Protein AF-A0A7V6WZQ3-F1 (afdb_monomer)

Foldseek 3Di:
DVVLLVVLVLLCVVCVVVDDPQLSVLCCCVNPVVDDLVRVCVVVVHDSVVSVVSPVVSSVVSVVCCVVPVVSVLVVVLVVLVVLLVVLVVVCVVPVPCVSVVVSVVSVVVNVD

Solvent-accessible surface area (backbone atoms only — not comparable to full-atom values): 6224 Å² total; per-residue (Å²): 110,68,70,55,53,57,48,51,50,57,40,38,78,75,43,41,87,77,43,54,72,68,33,36,52,49,44,42,40,44,77,73,68,70,41,49,57,62,56,52,12,62,78,67,76,48,52,49,65,57,45,51,56,40,42,53,51,37,51,54,50,43,51,52,47,39,76,74,65,38,57,65,60,52,51,52,51,52,52,49,51,54,52,49,35,58,48,29,55,50,49,24,75,73,69,68,45,63,68,32,52,57,52,28,49,53,54,52,53,68,70,76,112

Structure (mmCIF, N/CA/C/O backbone):
data_AF-A0A7V6WZQ3-F1
#
_entry.id   AF-A0A7V6WZQ3-F1
#
loop_
_atom_site.group_PDB
_atom_site.id
_atom_site.type_symbol
_atom_site.label_atom_id
_atom_site.label_alt_id
_atom_site.label_comp_id
_atom_site.label_asym_id
_atom_site.label_entity_id
_atom_site.label_seq_id
_atom_site.pdbx_PDB_ins_code
_atom_site.Cartn_x
_atom_site.Cartn_y
_atom_site.Cartn_z
_atom_site.occupancy
_atom_site.B_iso_or_equiv
_atom_site.auth_seq_id
_atom_site.auth_comp_id
_atom_site.auth_asym_id
_atom_site.auth_atom_id
_atom_site.pdbx_PDB_model_num
ATOM 1 N N . MET A 1 1 ? 7.063 10.374 6.686 1.00 55.00 1 MET A N 1
ATOM 2 C CA . MET A 1 1 ? 5.602 10.629 6.655 1.00 55.00 1 MET A CA 1
ATOM 3 C C . MET A 1 1 ? 5.015 10.180 5.327 1.00 55.00 1 MET A C 1
ATOM 5 O O . MET A 1 1 ? 4.225 9.252 5.367 1.00 55.00 1 MET A O 1
ATOM 9 N N . LEU A 1 2 ? 5.473 10.725 4.190 1.00 62.34 2 LEU A N 1
ATOM 10 C CA . LEU A 1 2 ? 5.044 10.297 2.845 1.00 62.34 2 LEU A CA 1
ATOM 11 C C . LEU A 1 2 ? 5.230 8.788 2.609 1.00 62.34 2 LEU A C 1
ATOM 13 O O . LEU A 1 2 ? 4.273 8.108 2.283 1.00 62.34 2 LEU A O 1
ATOM 17 N N . GLU A 1 3 ? 6.398 8.233 2.950 1.00 73.12 3 GLU A N 1
ATOM 18 C CA . GLU A 1 3 ? 6.661 6.791 2.774 1.00 73.12 3 GLU A CA 1
ATOM 19 C C . GLU A 1 3 ? 5.703 5.872 3.550 1.00 73.12 3 GLU A C 1
ATOM 21 O O . GLU A 1 3 ? 5.412 4.765 3.107 1.00 73.12 3 GLU A O 1
ATOM 26 N N . LYS A 1 4 ? 5.198 6.320 4.710 1.00 79.94 4 LYS A N 1
ATOM 27 C CA . LYS A 1 4 ? 4.241 5.538 5.504 1.00 79.94 4 LYS A CA 1
ATOM 28 C C . LYS A 1 4 ? 2.843 5.614 4.895 1.00 79.94 4 LYS A C 1
ATOM 30 O O . LYS A 1 4 ? 2.179 4.590 4.807 1.00 79.94 4 LYS A O 1
ATOM 35 N N . VAL A 1 5 ? 2.420 6.808 4.474 1.00 84.12 5 VAL A N 1
ATOM 36 C CA . VAL A 1 5 ? 1.135 7.021 3.790 1.00 84.12 5 VAL A CA 1
ATOM 37 C C . VAL A 1 5 ? 1.086 6.196 2.505 1.00 84.12 5 VAL A C 1
ATOM 39 O O . VAL A 1 5 ? 0.158 5.414 2.330 1.00 84.12 5 VAL A O 1
ATOM 42 N N . ASP A 1 6 ? 2.135 6.266 1.684 1.00 87.81 6 ASP A N 1
ATOM 43 C CA . ASP A 1 6 ? 2.231 5.515 0.429 1.00 87.81 6 ASP A CA 1
ATOM 44 C C . ASP A 1 6 ? 2.217 3.997 0.659 1.00 87.81 6 ASP A C 1
ATOM 46 O O . ASP A 1 6 ? 1.540 3.254 -0.060 1.00 87.81 6 ASP A O 1
ATOM 50 N N . ARG A 1 7 ? 2.938 3.518 1.685 1.00 92.31 7 ARG A N 1
ATOM 51 C CA . ARG A 1 7 ? 2.953 2.097 2.052 1.00 92.31 7 ARG A CA 1
ATOM 52 C C . ARG A 1 7 ? 1.574 1.629 2.501 1.00 92.31 7 ARG A C 1
ATOM 54 O O . ARG A 1 7 ? 1.069 0.660 1.947 1.00 92.31 7 ARG A O 1
ATOM 61 N N . ILE A 1 8 ? 0.954 2.310 3.464 1.00 94.19 8 ILE A N 1
ATOM 62 C CA . ILE A 1 8 ? -0.360 1.911 3.981 1.00 94.19 8 ILE A CA 1
ATOM 63 C C . ILE A 1 8 ? -1.433 2.004 2.896 1.00 94.19 8 ILE A C 1
ATOM 65 O O . ILE A 1 8 ? -2.243 1.089 2.799 1.00 94.19 8 ILE A O 1
ATOM 69 N N . GLY A 1 9 ? -1.399 3.028 2.039 1.00 94.00 9 GLY A N 1
ATOM 70 C CA . GLY A 1 9 ? -2.293 3.127 0.885 1.00 94.00 9 GLY A CA 1
ATOM 71 C C . GLY A 1 9 ? -2.160 1.922 -0.048 1.00 94.00 9 GLY A C 1
ATOM 72 O O . GLY A 1 9 ? -3.153 1.270 -0.358 1.00 94.00 9 GLY A O 1
ATOM 73 N N . SER A 1 10 ? -0.927 1.548 -0.400 1.00 93.75 10 SER A N 1
ATOM 74 C CA . SER A 1 10 ? -0.672 0.383 -1.260 1.00 93.75 10 SER A CA 1
ATOM 75 C C . SER A 1 10 ? -1.109 -0.939 -0.617 1.00 93.75 10 SER A C 1
ATOM 77 O O . SER A 1 10 ? -1.680 -1.801 -1.280 1.00 93.75 10 SER A O 1
ATOM 79 N N . LEU A 1 11 ? -0.858 -1.116 0.685 1.00 96.50 11 LEU A N 1
ATOM 80 C CA . LEU A 1 11 ? -1.309 -2.303 1.413 1.00 96.50 11 LEU A CA 1
ATOM 81 C C . LEU A 1 11 ? -2.835 -2.341 1.538 1.00 96.50 11 LEU A C 1
ATOM 83 O O . LEU A 1 11 ? -3.431 -3.413 1.474 1.00 96.50 11 LEU A O 1
ATOM 87 N N . PHE A 1 12 ? -3.481 -1.187 1.692 1.00 97.12 12 PHE A N 1
ATOM 88 C CA . PHE A 1 12 ? -4.933 -1.085 1.753 1.00 97.12 12 PHE A CA 1
ATOM 89 C C . PHE A 1 12 ? -5.593 -1.443 0.416 1.00 97.12 12 PHE A C 1
ATOM 91 O O . PHE A 1 12 ? -6.610 -2.130 0.423 1.00 97.12 12 PHE A O 1
ATOM 98 N N . GLU A 1 13 ? -5.008 -1.070 -0.725 1.00 94.81 13 GLU A N 1
ATOM 99 C CA . GLU A 1 13 ? -5.501 -1.505 -2.043 1.00 94.81 13 GLU A CA 1
ATOM 100 C C . GLU A 1 13 ? -5.512 -3.037 -2.191 1.00 94.81 13 GLU A C 1
ATOM 102 O O . GLU A 1 13 ? -6.393 -3.591 -2.846 1.00 94.81 13 GLU A O 1
ATOM 107 N N . LEU A 1 14 ? -4.557 -3.730 -1.562 1.00 95.00 14 LEU A N 1
ATOM 108 C CA . LEU A 1 14 ? -4.416 -5.188 -1.644 1.00 95.00 14 LEU A CA 1
ATOM 109 C C . LEU A 1 14 ? -5.223 -5.935 -0.575 1.00 95.00 14 LEU A C 1
ATOM 111 O O . LEU A 1 14 ? -5.770 -7.004 -0.844 1.00 95.00 14 LEU A O 1
ATOM 115 N N . TYR A 1 15 ? -5.290 -5.391 0.640 1.00 97.25 15 TYR A N 1
ATOM 116 C CA . TYR A 1 15 ? -5.783 -6.101 1.824 1.00 97.25 15 TYR A CA 1
ATOM 117 C C . TYR A 1 15 ? -6.933 -5.387 2.548 1.00 97.25 15 TYR A C 1
ATOM 119 O O . TYR A 1 15 ? -7.436 -5.901 3.546 1.00 97.25 15 TYR A O 1
ATOM 127 N N . GLY A 1 16 ? -7.383 -4.222 2.077 1.00 96.38 16 GLY A N 1
ATOM 128 C CA . GLY A 1 16 ? -8.381 -3.388 2.759 1.00 96.38 16 GLY A CA 1
ATOM 129 C C . GLY A 1 16 ? -9.736 -4.069 2.969 1.00 96.38 16 GLY A C 1
ATOM 130 O O . GLY A 1 16 ? -10.416 -3.788 3.954 1.00 96.38 16 GLY A O 1
ATOM 131 N N . GLU A 1 17 ? -10.109 -5.018 2.106 1.00 96.19 17 GLU A N 1
ATOM 132 C CA . GLU A 1 17 ? -11.327 -5.832 2.268 1.00 96.19 17 GLU A CA 1
ATOM 133 C C . GLU A 1 17 ? -11.225 -6.886 3.384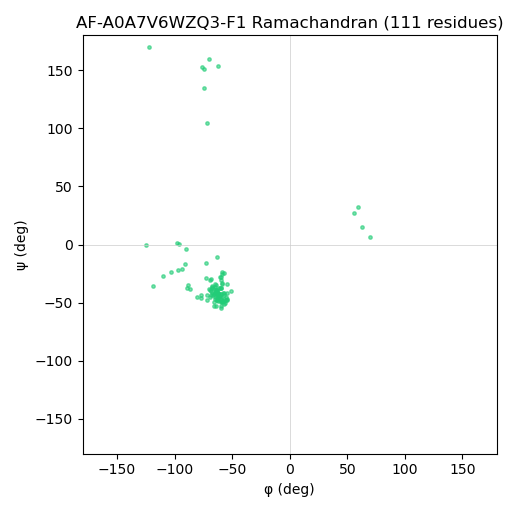 1.00 96.19 17 GLU A C 1
ATOM 135 O O . GLU A 1 17 ? -12.240 -7.412 3.833 1.00 96.19 17 GLU A O 1
ATOM 140 N N . LEU A 1 18 ? -10.014 -7.192 3.858 1.00 96.38 18 LEU A N 1
ATOM 141 C CA . LEU A 1 18 ? -9.773 -8.136 4.956 1.00 96.38 18 LEU A CA 1
ATOM 142 C C . LEU A 1 18 ? -9.780 -7.458 6.333 1.00 96.38 18 LEU A C 1
ATOM 144 O O . LEU A 1 18 ? -9.635 -8.127 7.361 1.00 96.38 18 LEU A O 1
ATOM 148 N N . LEU A 1 19 ? -9.910 -6.132 6.362 1.00 97.19 19 LEU A N 1
ATOM 149 C CA . LEU A 1 19 ? -10.078 -5.368 7.588 1.00 97.19 19 LEU A CA 1
ATOM 150 C C . LEU A 1 19 ? -11.505 -5.507 8.116 1.00 97.19 19 LEU A C 1
ATOM 152 O O . LEU A 1 19 ? -12.469 -5.670 7.370 1.00 97.19 19 LEU A O 1
ATOM 156 N N . THR A 1 20 ? -11.664 -5.370 9.432 1.00 97.31 20 THR A N 1
ATOM 157 C CA . THR A 1 20 ? -13.007 -5.189 9.997 1.00 97.31 20 THR A CA 1
ATOM 158 C C . THR A 1 20 ? -13.62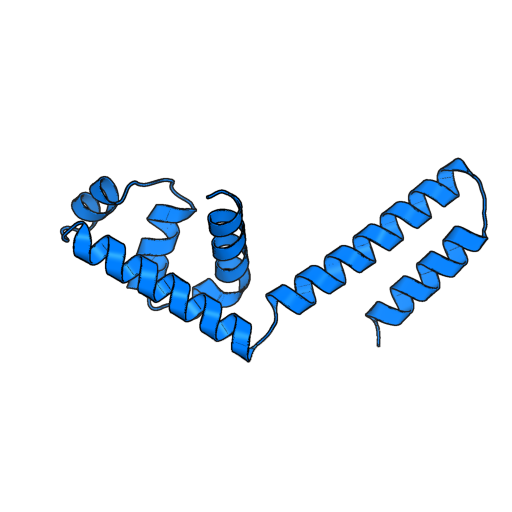7 -3.888 9.471 1.00 97.31 20 THR A C 1
ATOM 160 O O . THR A 1 20 ? -12.886 -2.936 9.203 1.00 97.31 20 THR A O 1
ATOM 163 N N . PRO A 1 21 ? -14.969 -3.774 9.403 1.00 97.12 21 PRO A N 1
ATOM 164 C CA . PRO A 1 21 ? -15.625 -2.556 8.922 1.00 97.12 21 PRO A CA 1
ATOM 165 C C . PRO A 1 21 ? -15.127 -1.289 9.623 1.00 97.12 21 PRO A C 1
ATOM 167 O O . PRO A 1 21 ? -14.854 -0.287 8.972 1.00 97.12 21 PRO A O 1
ATOM 170 N N . ARG A 1 22 ? -14.906 -1.363 10.944 1.00 95.69 22 ARG A N 1
ATOM 171 C CA . ARG A 1 22 ? -14.410 -0.231 11.731 1.00 95.69 22 ARG A CA 1
ATOM 172 C C . ARG A 1 22 ? -12.960 0.133 11.417 1.00 95.69 22 ARG A C 1
ATOM 174 O O . ARG A 1 22 ? -12.629 1.309 11.396 1.00 95.69 22 ARG A O 1
ATOM 181 N N . GLN A 1 23 ? -12.086 -0.848 11.202 1.00 96.69 23 GLN A N 1
ATOM 182 C CA . GLN A 1 23 ? -10.704 -0.578 10.786 1.00 96.69 23 GLN A CA 1
ATOM 183 C C . GLN A 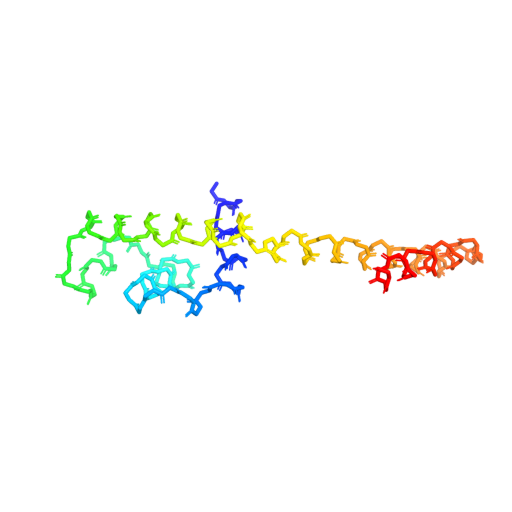1 23 ? -10.676 0.055 9.397 1.00 96.69 23 GLN A C 1
ATOM 185 O O . GLN A 1 23 ? -9.996 1.057 9.213 1.00 96.69 23 GLN A O 1
ATOM 190 N N . LYS A 1 24 ? -11.456 -0.492 8.457 1.00 97.62 24 LYS A N 1
ATOM 191 C CA . LYS A 1 24 ? -11.561 0.020 7.091 1.00 97.62 24 LYS A CA 1
ATOM 192 C C . LYS A 1 24 ? -12.048 1.469 7.071 1.00 97.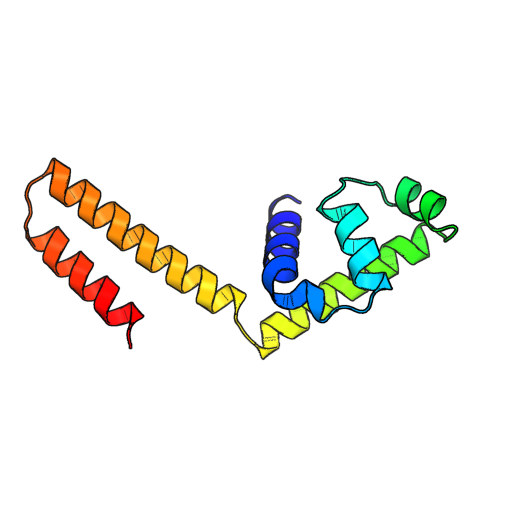62 24 LYS A C 1
ATOM 194 O O . LYS A 1 24 ? -11.397 2.304 6.463 1.00 97.62 24 LYS A O 1
ATOM 199 N N . GLU A 1 25 ? -13.134 1.767 7.784 1.00 97.75 25 GLU A N 1
ATOM 200 C CA . GLU A 1 25 ? -13.696 3.119 7.917 1.00 97.75 25 GLU A CA 1
ATOM 201 C C . GLU A 1 25 ? -12.662 4.119 8.456 1.00 97.75 25 GLU A C 1
ATOM 203 O O . GLU A 1 25 ? -12.420 5.150 7.836 1.00 97.75 25 GLU A O 1
ATOM 208 N N . LEU A 1 26 ? -11.980 3.783 9.559 1.00 97.62 26 LEU A N 1
ATOM 209 C CA . LEU A 1 26 ? -10.939 4.644 10.129 1.00 97.62 26 LEU A CA 1
ATOM 210 C C . LEU A 1 26 ? -9.785 4.878 9.146 1.00 97.62 26 LEU A C 1
ATOM 212 O O . LEU A 1 26 ? -9.313 6.006 9.015 1.00 97.62 26 LEU A O 1
ATOM 216 N N . THR A 1 27 ? -9.324 3.823 8.466 1.00 96.62 27 THR A N 1
ATOM 217 C CA . THR A 1 27 ? -8.246 3.917 7.476 1.00 96.62 27 THR A CA 1
ATOM 218 C C . THR A 1 27 ? -8.656 4.777 6.283 1.00 96.62 27 THR A C 1
ATOM 220 O O . THR A 1 27 ? -7.848 5.598 5.863 1.00 96.62 27 THR A O 1
ATOM 223 N N . VAL A 1 28 ? -9.889 4.646 5.778 1.00 97.12 28 VAL A N 1
ATOM 224 C CA . VAL A 1 28 ? -10.422 5.483 4.688 1.00 97.12 28 VAL A CA 1
ATOM 225 C C . VAL A 1 28 ? -10.425 6.953 5.091 1.00 97.12 28 VAL A C 1
ATOM 227 O O . VAL A 1 28 ? -9.764 7.763 4.445 1.00 97.12 28 VAL A O 1
ATOM 230 N N . TYR A 1 29 ? -11.055 7.271 6.221 1.00 97.81 29 TYR A N 1
ATOM 231 C CA . TYR A 1 29 ? -11.147 8.645 6.701 1.00 97.81 29 TYR A CA 1
ATOM 232 C C . TYR A 1 29 ? -9.781 9.309 6.883 1.00 97.81 29 TYR A C 1
ATOM 234 O O . TYR A 1 29 ? -9.596 10.460 6.504 1.00 97.81 29 TYR A O 1
ATOM 242 N N . TYR A 1 30 ? -8.808 8.583 7.434 1.00 96.50 30 TYR A N 1
ATOM 243 C CA . TYR A 1 30 ? -7.492 9.155 7.705 1.00 96.50 30 TYR A CA 1
ATOM 244 C C . TYR A 1 30 ? -6.582 9.221 6.472 1.00 96.50 30 TYR A C 1
ATOM 246 O O . TYR A 1 30 ? -5.897 10.217 6.271 1.00 96.50 30 TYR A O 1
ATOM 254 N N . TYR A 1 31 ? -6.515 8.153 5.670 1.00 94.75 31 TYR A N 1
ATOM 255 C CA . TYR A 1 31 ? -5.531 8.043 4.585 1.00 94.75 31 TYR A CA 1
ATOM 256 C C . TYR A 1 31 ? -6.049 8.517 3.222 1.00 94.75 31 TYR A C 1
ATOM 258 O O . TYR A 1 31 ? -5.230 8.822 2.357 1.00 94.75 31 TYR A O 1
ATOM 266 N N . PHE A 1 32 ? -7.368 8.568 3.017 1.00 94.56 32 PHE A N 1
ATOM 267 C CA . PHE A 1 32 ? -7.974 8.867 1.715 1.00 94.56 32 PHE A CA 1
ATOM 268 C C . PHE A 1 32 ? -8.826 10.138 1.736 1.00 94.56 32 PHE A C 1
ATOM 270 O O . PHE A 1 32 ? -8.788 10.889 0.763 1.00 94.56 32 PHE A O 1
ATOM 277 N N . ASP A 1 33 ? -9.518 10.410 2.845 1.00 96.12 33 ASP A N 1
ATOM 278 C CA . ASP A 1 33 ? -10.345 11.619 2.995 1.00 96.12 33 ASP A CA 1
ATOM 279 C C . ASP A 1 33 ? -9.619 12.769 3.724 1.00 96.12 33 ASP A C 1
ATOM 281 O O . ASP A 1 33 ? -10.193 13.839 3.911 1.00 96.12 33 ASP A O 1
ATOM 285 N N . ASP A 1 34 ? -8.356 12.560 4.118 1.00 95.44 34 ASP A N 1
ATOM 286 C CA . ASP A 1 34 ? -7.484 13.534 4.803 1.00 95.44 34 ASP A CA 1
ATOM 287 C C . ASP A 1 34 ? -8.078 14.102 6.111 1.00 95.44 34 ASP A C 1
ATOM 289 O O . ASP A 1 34 ? -7.745 15.207 6.543 1.00 95.44 34 ASP A O 1
ATOM 293 N N . LEU A 1 35 ? -8.956 13.336 6.775 1.00 97.50 35 LEU A N 1
ATOM 294 C CA . LEU A 1 35 ? -9.518 13.727 8.064 1.00 97.50 35 LEU A CA 1
ATOM 295 C C . LEU A 1 35 ? -8.485 13.563 9.180 1.00 97.50 35 LEU A C 1
ATOM 297 O O . LEU A 1 35 ? -7.840 12.524 9.357 1.00 97.50 35 LEU A O 1
ATOM 301 N N . SER A 1 36 ? -8.388 14.577 10.031 1.00 97.50 36 SER A N 1
ATOM 302 C CA . SER A 1 36 ? -7.593 14.512 11.248 1.00 97.50 36 SER A CA 1
ATOM 303 C C . SER A 1 36 ? -8.215 13.565 12.280 1.00 97.50 36 SER A C 1
ATOM 305 O O . SER A 1 36 ? -9.419 13.318 12.322 1.00 97.50 36 SER A O 1
ATOM 307 N N . LEU A 1 37 ? -7.403 13.097 13.236 1.00 97.62 37 LEU A N 1
ATOM 308 C CA . LEU A 1 37 ? -7.896 12.269 14.348 1.00 97.62 37 LEU A CA 1
ATOM 309 C C . LEU A 1 37 ? -9.006 12.943 15.172 1.00 97.62 37 LEU A C 1
ATOM 311 O O . LEU A 1 37 ? -9.738 12.249 15.872 1.00 97.62 37 LEU A O 1
ATOM 315 N N . ALA A 1 38 ? -9.064 14.280 15.174 1.00 97.88 38 ALA A N 1
ATOM 316 C CA . ALA A 1 38 ? -10.096 15.035 15.874 1.00 97.88 38 ALA A CA 1
ATOM 317 C C . ALA A 1 38 ? -11.417 15.023 15.095 1.00 97.88 38 ALA A C 1
ATOM 319 O O . ALA A 1 38 ? -12.440 14.707 15.691 1.00 97.88 38 ALA A O 1
ATOM 320 N N . GLU A 1 39 ? -11.371 15.267 13.784 1.00 98.31 39 GLU A N 1
ATOM 321 C CA . GLU A 1 39 ? -12.546 15.210 12.902 1.00 98.31 39 GLU A CA 1
ATOM 322 C C . GLU A 1 39 ? -13.147 13.802 12.879 1.00 98.31 39 GLU A C 1
ATOM 324 O O . GLU A 1 39 ? -14.346 13.640 13.067 1.00 98.31 39 GLU A O 1
ATOM 329 N N . ILE A 1 40 ? -12.310 12.762 12.793 1.00 98.19 40 ILE A N 1
ATOM 330 C CA . ILE A 1 40 ? -12.772 11.366 12.854 1.00 98.19 40 ILE A CA 1
ATOM 331 C C . ILE A 1 40 ? -13.411 11.042 14.212 1.00 98.19 40 ILE A C 1
ATOM 333 O O . ILE A 1 40 ? -14.387 10.298 14.292 1.00 98.19 40 ILE A O 1
ATOM 337 N N . ALA A 1 41 ? -12.841 11.558 15.303 1.00 98.19 41 ALA A N 1
ATOM 338 C CA . ALA A 1 41 ? -13.367 11.338 16.647 1.00 98.19 41 ALA A CA 1
ATOM 339 C C . ALA A 1 41 ? -14.751 11.979 16.825 1.00 98.19 41 ALA A C 1
ATOM 341 O O . ALA A 1 41 ? -15.634 11.355 17.415 1.00 98.19 41 ALA A O 1
ATOM 342 N N . GLU A 1 42 ? -14.929 13.190 16.297 1.00 98.12 42 GLU A N 1
ATOM 343 C CA . GLU A 1 42 ? -16.201 13.912 16.287 1.00 98.12 42 GLU A CA 1
ATOM 344 C C . GLU A 1 42 ? -17.246 13.195 15.426 1.00 98.12 42 GLU A C 1
ATOM 346 O O . GLU A 1 42 ? -18.304 12.841 15.946 1.00 98.12 42 GLU A O 1
ATOM 351 N N . GLU A 1 43 ? -16.909 12.879 14.172 1.00 97.25 43 GLU A N 1
ATOM 352 C CA . GLU A 1 43 ? -17.782 12.180 13.216 1.00 97.25 43 GLU A CA 1
ATOM 353 C C . GLU A 1 43 ? -18.304 10.852 13.781 1.00 97.25 43 GLU A C 1
ATOM 355 O O . GLU A 1 43 ? -19.474 10.497 13.652 1.00 97.25 43 GLU A O 1
ATOM 360 N N . LEU A 1 44 ? -17.428 10.110 14.461 1.00 96.50 44 LEU A N 1
ATOM 361 C CA . LEU A 1 44 ? -17.726 8.765 14.938 1.00 96.50 44 LEU A CA 1
ATOM 362 C C . LEU A 1 44 ? -18.156 8.701 16.411 1.00 96.50 44 LEU A C 1
ATOM 364 O O . LEU A 1 44 ? -18.362 7.595 16.922 1.00 96.50 44 LEU A O 1
ATOM 368 N N . GLY A 1 45 ? -18.244 9.839 17.107 1.00 97.44 45 GLY A N 1
ATOM 369 C CA . GLY A 1 45 ? -18.628 9.912 18.521 1.00 97.44 45 GLY A CA 1
ATOM 370 C C . GLY A 1 45 ? -17.710 9.126 19.467 1.00 97.44 45 GLY A C 1
ATOM 371 O O . GLY A 1 45 ? -18.172 8.570 20.466 1.00 97.44 45 GLY A O 1
ATOM 372 N N . ILE A 1 46 ? -16.413 9.033 19.156 1.00 97.00 46 ILE A N 1
ATOM 373 C CA . ILE A 1 46 ? -15.413 8.300 19.951 1.00 97.00 46 ILE A CA 1
ATOM 374 C C . ILE A 1 46 ? -14.264 9.211 20.386 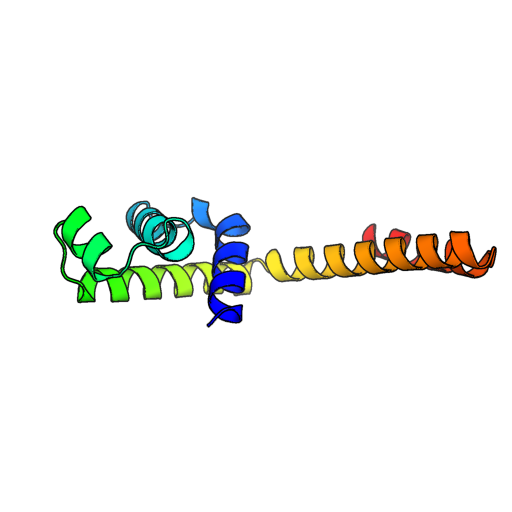1.00 97.00 46 ILE A C 1
ATOM 376 O O . ILE A 1 46 ? -14.127 10.338 19.933 1.00 97.00 46 ILE A O 1
ATOM 380 N N . SER A 1 47 ? -13.398 8.737 21.285 1.00 98.06 47 SER A N 1
ATOM 381 C CA . SER A 1 47 ? -12.227 9.518 21.691 1.00 98.06 47 SER A CA 1
ATOM 382 C C . SER A 1 47 ? -11.142 9.529 20.608 1.00 98.06 47 SER A C 1
ATOM 384 O O . SER A 1 47 ? -10.940 8.544 19.894 1.00 98.06 47 SER A O 1
ATOM 386 N N . ARG A 1 48 ? -10.348 10.606 20.553 1.00 97.62 48 ARG A N 1
ATOM 387 C CA . ARG A 1 48 ? -9.150 10.691 19.691 1.00 97.62 48 ARG A CA 1
ATOM 388 C C . ARG A 1 48 ? -8.182 9.528 19.927 1.00 97.62 48 ARG A C 1
ATOM 390 O O . ARG A 1 48 ? -7.539 9.049 18.997 1.00 97.62 48 ARG A O 1
ATOM 397 N N . GLN A 1 49 ? -8.090 9.052 21.168 1.00 97.56 49 GLN A N 1
ATOM 398 C CA . GLN A 1 49 ? -7.288 7.887 21.535 1.00 97.56 49 GLN A CA 1
ATOM 399 C C . GLN A 1 49 ? -7.840 6.611 20.891 1.00 97.56 49 GLN A C 1
ATOM 401 O O . GLN A 1 49 ? -7.066 5.815 20.367 1.00 97.56 49 GLN A O 1
ATOM 406 N N . ALA A 1 50 ? -9.162 6.423 20.889 1.00 97.44 50 ALA A N 1
ATOM 407 C CA . ALA A 1 50 ? -9.790 5.275 20.243 1.00 97.44 50 ALA A CA 1
ATOM 408 C C . ALA A 1 50 ? -9.542 5.266 18.725 1.00 97.44 50 ALA A C 1
ATOM 410 O O . ALA A 1 50 ? -9.2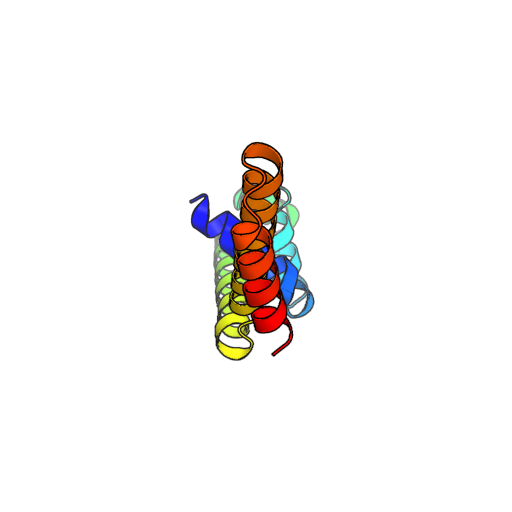28 4.207 18.183 1.00 97.44 50 ALA A O 1
ATOM 411 N N . VAL A 1 51 ? -9.595 6.433 18.067 1.00 98.00 51 VAL A N 1
ATOM 412 C CA . VAL A 1 51 ? -9.222 6.589 16.647 1.00 98.00 51 VAL A CA 1
ATOM 413 C C . VAL A 1 51 ? -7.767 6.172 16.429 1.00 98.00 51 VAL A C 1
ATOM 415 O O . VAL A 1 51 ? -7.494 5.296 15.612 1.00 98.00 51 VAL A O 1
ATOM 418 N N . PHE A 1 52 ? -6.835 6.729 17.211 1.00 96.94 52 PHE A N 1
ATOM 419 C CA . PHE A 1 52 ? -5.405 6.425 17.103 1.00 96.94 52 PHE A CA 1
ATOM 420 C C . PHE A 1 52 ? -5.104 4.926 17.263 1.00 96.94 52 PHE A C 1
ATOM 422 O O . PHE A 1 52 ? -4.411 4.335 16.436 1.00 96.94 52 PHE A O 1
ATOM 429 N N . PHE A 1 53 ? -5.651 4.280 18.300 1.00 97.31 53 PHE A N 1
ATOM 430 C CA . PHE A 1 53 ? -5.463 2.841 18.510 1.00 97.31 53 PHE A CA 1
ATOM 431 C C . PHE A 1 53 ? -6.171 1.987 17.452 1.00 97.31 53 PHE A C 1
ATOM 433 O O . PHE A 1 53 ? -5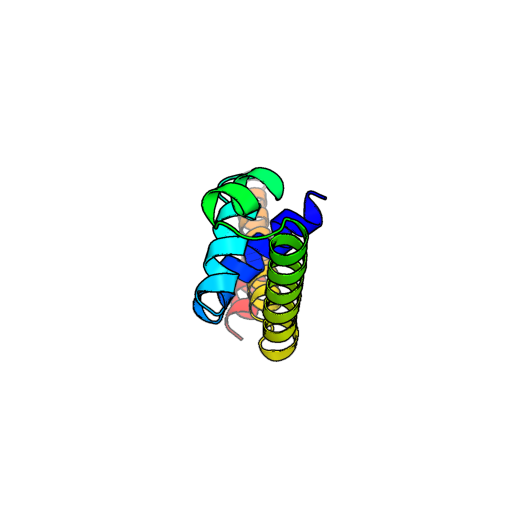.735 0.870 17.174 1.00 97.31 53 PHE A O 1
ATOM 440 N N . GLY A 1 54 ? -7.279 2.468 16.887 1.00 97.06 54 GLY A N 1
ATOM 441 C CA . GLY A 1 54 ? -7.961 1.817 15.772 1.00 97.06 54 GLY A CA 1
ATOM 442 C C . GLY A 1 54 ? -7.104 1.819 14.508 1.00 97.06 54 GLY A C 1
ATOM 443 O O . GLY A 1 54 ? -6.867 0.752 13.945 1.00 97.06 54 GLY A O 1
ATOM 444 N N . LEU A 1 55 ? -6.564 2.983 14.135 1.00 96.94 55 LEU A N 1
ATOM 445 C CA . LEU A 1 55 ? -5.655 3.139 12.996 1.00 96.94 55 LEU A CA 1
ATOM 446 C C . LEU A 1 55 ? -4.397 2.292 13.153 1.00 96.94 55 LEU A C 1
ATOM 448 O O . LEU A 1 55 ? -4.069 1.520 12.260 1.00 96.94 55 LEU A O 1
ATOM 452 N N . LYS A 1 56 ? -3.737 2.361 14.315 1.00 96.44 56 LYS A N 1
ATOM 453 C CA . LYS A 1 56 ? -2.529 1.567 14.567 1.00 96.44 56 LYS A CA 1
ATOM 454 C C . LYS A 1 56 ? -2.787 0.064 14.409 1.00 96.44 56 LYS A C 1
ATOM 456 O O . LYS A 1 56 ? -1.989 -0.633 13.795 1.00 96.44 56 LYS A O 1
ATOM 461 N N . ARG A 1 57 ? -3.929 -0.429 14.902 1.00 97.06 57 ARG A N 1
ATOM 462 C CA . ARG A 1 57 ? -4.319 -1.835 14.717 1.00 97.06 57 ARG A CA 1
ATOM 463 C C . ARG A 1 57 ? -4.627 -2.176 13.262 1.00 97.06 57 ARG A C 1
ATOM 465 O O . ARG A 1 57 ? -4.333 -3.288 12.845 1.00 97.06 57 ARG A O 1
ATOM 472 N N . ALA A 1 58 ? -5.234 -1.267 12.500 1.00 97.44 58 ALA A N 1
ATOM 473 C CA . ALA A 1 58 ? -5.459 -1.480 11.072 1.00 97.44 58 ALA A CA 1
ATOM 474 C C . ALA A 1 58 ? -4.123 -1.606 10.318 1.00 97.44 58 ALA A C 1
ATOM 476 O O . ALA A 1 58 ? -3.948 -2.548 9.552 1.00 97.44 58 ALA A O 1
ATOM 477 N N . GLU A 1 59 ? -3.160 -0.725 10.604 1.00 96.62 59 GLU A N 1
ATOM 478 C CA . GLU A 1 59 ? -1.802 -0.787 10.042 1.00 96.62 59 GLU A CA 1
ATOM 479 C C . GLU A 1 59 ? -1.104 -2.114 10.374 1.00 96.62 59 GLU A C 1
ATOM 481 O O . GLU A 1 59 ? -0.594 -2.779 9.478 1.00 96.62 59 GLU A O 1
ATOM 486 N N . GLU A 1 60 ? -1.130 -2.540 11.641 1.00 97.19 60 GLU A N 1
ATOM 487 C CA . GLU A 1 60 ? -0.535 -3.812 12.081 1.00 97.19 60 GLU A CA 1
ATOM 488 C C . GLU A 1 60 ? -1.156 -5.027 11.366 1.00 97.19 60 GLU A C 1
ATOM 490 O O . GLU A 1 60 ? -0.451 -5.974 11.017 1.00 97.19 60 GLU A O 1
ATOM 495 N N . VAL A 1 61 ? -2.469 -5.004 11.113 1.00 97.25 61 VAL A N 1
ATOM 496 C CA . VAL A 1 61 ? -3.163 -6.073 10.381 1.00 97.25 61 VAL A CA 1
ATOM 497 C C . VAL A 1 61 ? -2.761 -6.094 8.905 1.00 97.25 61 VAL A C 1
ATOM 499 O O . VAL A 1 61 ? -2.472 -7.169 8.382 1.00 97.25 61 VAL A O 1
ATOM 502 N N . LEU A 1 62 ? -2.703 -4.932 8.245 1.00 97.94 62 LEU A N 1
ATOM 503 C CA . LEU A 1 62 ? -2.259 -4.821 6.849 1.00 97.94 62 LEU A CA 1
ATOM 504 C C . LEU A 1 62 ? -0.823 -5.337 6.672 1.00 97.94 62 LEU A C 1
ATOM 506 O O . LEU A 1 62 ? -0.556 -6.118 5.762 1.00 97.94 62 LEU A O 1
ATOM 510 N N . GLU A 1 63 ? 0.085 -4.957 7.572 1.00 96.94 63 GLU A N 1
ATOM 511 C CA . GLU A 1 63 ? 1.469 -5.445 7.565 1.00 96.94 63 GLU A CA 1
ATOM 512 C C . GLU A 1 63 ? 1.547 -6.955 7.825 1.00 96.94 63 GLU A C 1
ATOM 514 O O . GLU A 1 63 ? 2.309 -7.654 7.163 1.00 96.94 63 GLU A O 1
ATOM 519 N N . SER A 1 64 ? 0.725 -7.492 8.736 1.00 97.62 64 SER A N 1
ATOM 520 C CA . SER A 1 64 ? 0.676 -8.941 8.975 1.00 97.62 64 SER A CA 1
ATOM 521 C C . SER A 1 64 ? 0.188 -9.720 7.753 1.00 97.62 64 SER A C 1
ATOM 523 O O . SER A 1 64 ? 0.639 -10.846 7.527 1.00 97.62 64 SER A O 1
ATOM 525 N N . TYR A 1 65 ? -0.738 -9.160 6.971 1.00 97.25 65 TYR A N 1
ATOM 526 C CA . TYR A 1 65 ? -1.143 -9.771 5.708 1.00 97.25 65 TYR A CA 1
ATOM 527 C C . TYR A 1 65 ? -0.012 -9.734 4.686 1.00 97.25 65 TYR A C 1
ATOM 529 O O . TYR A 1 65 ? 0.235 -10.758 4.055 1.00 97.25 65 TYR A O 1
ATOM 537 N N . GLU A 1 66 ? 0.724 -8.629 4.576 1.00 96.94 66 GLU A N 1
ATOM 538 C CA . GLU A 1 66 ? 1.885 -8.567 3.684 1.00 96.94 66 GLU A CA 1
ATOM 539 C C . GLU A 1 66 ? 2.981 -9.557 4.077 1.00 96.94 66 GLU A C 1
ATOM 541 O O . GLU A 1 66 ? 3.513 -10.243 3.213 1.00 96.94 66 GLU A O 1
ATOM 546 N N . GLU A 1 67 ? 3.282 -9.698 5.367 1.00 97.12 67 GLU A N 1
ATOM 547 C CA . GLU A 1 67 ? 4.262 -10.679 5.847 1.00 97.12 67 GLU A CA 1
ATOM 548 C C . GLU A 1 67 ? 3.884 -12.118 5.452 1.00 97.12 67 GLU A C 1
ATOM 550 O O . GLU A 1 67 ? 4.756 -12.939 5.170 1.00 97.12 67 GLU A O 1
ATOM 555 N N . LYS A 1 68 ? 2.583 -12.428 5.410 1.00 96.88 68 LYS A N 1
ATOM 556 C CA . LYS A 1 68 ? 2.072 -13.770 5.094 1.00 96.88 68 LYS A CA 1
ATOM 557 C C . LYS A 1 68 ? 1.865 -14.016 3.604 1.00 96.88 68 LYS A C 1
ATOM 559 O O . LYS A 1 68 ? 2.002 -15.156 3.169 1.00 96.88 68 LYS A O 1
ATOM 564 N N . LEU A 1 69 ? 1.452 -12.994 2.858 1.00 96.56 69 LEU A N 1
ATOM 565 C CA . LEU A 1 69 ? 0.980 -13.129 1.478 1.00 96.56 69 LEU A CA 1
ATOM 566 C C . LEU A 1 69 ? 1.947 -12.531 0.453 1.00 96.56 69 LEU A C 1
ATOM 568 O O . LEU A 1 69 ? 1.953 -12.983 -0.684 1.00 96.56 69 LEU A O 1
ATOM 572 N N . GLY A 1 70 ? 2.752 -11.535 0.832 1.00 95.00 70 GLY A N 1
ATOM 573 C CA . GLY A 1 70 ? 3.801 -10.955 -0.013 1.00 95.00 70 GLY A CA 1
ATOM 574 C C . GLY A 1 70 ? 3.324 -10.268 -1.298 1.00 95.00 70 GLY A C 1
ATOM 575 O O . GLY A 1 70 ? 4.139 -10.024 -2.192 1.00 95.00 70 GLY A O 1
ATOM 576 N N . LEU A 1 71 ? 2.025 -9.963 -1.431 1.00 93.69 71 LEU A N 1
ATOM 577 C CA . LEU A 1 71 ? 1.453 -9.485 -2.693 1.00 93.69 71 LEU A CA 1
ATOM 578 C C . LEU A 1 71 ? 2.013 -8.123 -3.100 1.00 93.69 71 LEU A C 1
ATOM 580 O O . LEU A 1 71 ? 2.223 -7.880 -4.290 1.00 93.69 71 LEU A O 1
ATOM 584 N N . TYR A 1 72 ? 2.280 -7.227 -2.144 1.00 93.38 72 TYR A N 1
ATOM 585 C CA . TYR A 1 72 ? 2.862 -5.925 -2.461 1.00 93.38 72 TYR A CA 1
ATOM 586 C C . TYR A 1 72 ? 4.306 -6.069 -2.949 1.00 93.38 72 TYR A C 1
ATOM 588 O O . TYR A 1 72 ? 4.708 -5.388 -3.901 1.00 93.38 72 TYR A O 1
ATOM 596 N N . GLY A 1 73 ? 5.082 -6.963 -2.330 1.00 90.69 73 GLY A N 1
ATOM 597 C CA . GLY A 1 73 ? 6.425 -7.319 -2.779 1.00 90.69 73 GLY A CA 1
ATOM 598 C C . GLY A 1 73 ? 6.440 -7.825 -4.222 1.00 90.69 73 GLY A C 1
ATOM 599 O O . GLY A 1 73 ? 7.171 -7.284 -5.060 1.00 90.69 73 GLY A O 1
ATOM 600 N N . GLU A 1 74 ? 5.588 -8.801 -4.540 1.00 90.88 74 GLU A N 1
ATOM 601 C CA . GLU A 1 74 ? 5.452 -9.353 -5.893 1.00 90.88 74 GLU A CA 1
ATOM 602 C C . GLU A 1 74 ? 4.983 -8.303 -6.906 1.00 90.88 74 GLU A C 1
ATOM 604 O O . GLU A 1 74 ? 5.574 -8.152 -7.982 1.00 90.88 74 GLU A O 1
ATOM 609 N N . TYR A 1 75 ? 3.962 -7.520 -6.547 1.00 89.19 75 TYR A N 1
ATOM 610 C CA . TYR A 1 75 ? 3.457 -6.422 -7.367 1.00 89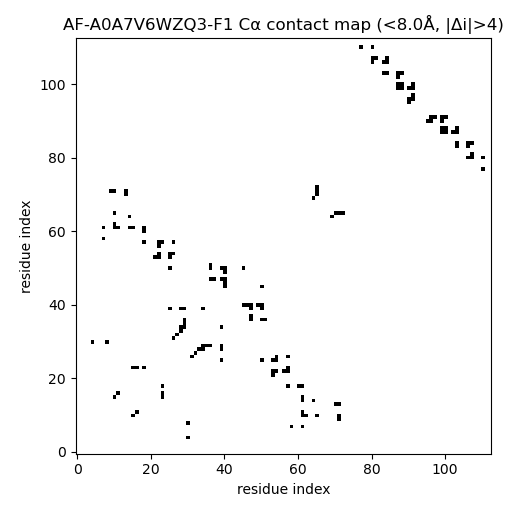.19 75 TYR A CA 1
ATOM 611 C C . TYR A 1 75 ? 4.558 -5.400 -7.679 1.00 89.19 75 TYR A C 1
ATOM 613 O O . TYR A 1 75 ? 4.770 -5.020 -8.836 1.00 89.19 75 TYR A O 1
ATOM 621 N N . SER A 1 76 ? 5.317 -4.996 -6.660 1.00 89.25 76 SER A N 1
ATOM 622 C CA . SER A 1 76 ? 6.426 -4.050 -6.790 1.00 89.25 76 SER A CA 1
ATOM 623 C C . SER A 1 76 ? 7.554 -4.600 -7.662 1.00 89.25 76 SER A C 1
ATOM 625 O O . SER A 1 76 ? 8.120 -3.869 -8.483 1.00 89.25 76 SER A O 1
ATOM 627 N N . ALA A 1 77 ? 7.879 -5.887 -7.522 1.00 90.75 77 ALA A N 1
ATOM 628 C CA . ALA A 1 77 ? 8.871 -6.557 -8.355 1.00 90.75 77 ALA A CA 1
ATOM 629 C C . ALA A 1 77 ? 8.429 -6.587 -9.826 1.00 90.75 77 ALA A C 1
ATOM 631 O O . ALA A 1 77 ? 9.184 -6.161 -10.705 1.00 90.75 77 ALA A O 1
ATOM 632 N N . ARG A 1 78 ? 7.180 -6.985 -10.094 1.00 90.38 78 ARG A N 1
ATOM 633 C CA . ARG A 1 78 ? 6.609 -7.021 -11.448 1.00 90.38 78 ARG A CA 1
ATOM 634 C C . ARG A 1 78 ? 6.580 -5.633 -12.085 1.00 90.38 78 ARG A C 1
ATOM 636 O O . ARG A 1 78 ? 7.013 -5.462 -13.224 1.00 90.38 78 ARG A O 1
ATOM 643 N N . ARG A 1 79 ? 6.162 -4.607 -11.337 1.00 90.88 79 ARG A N 1
ATOM 644 C CA . ARG A 1 79 ? 6.150 -3.213 -11.808 1.00 90.88 79 ARG A CA 1
ATOM 645 C C . ARG A 1 79 ? 7.549 -2.712 -12.168 1.00 90.88 79 ARG A C 1
ATOM 647 O O . ARG A 1 79 ? 7.703 -1.997 -13.158 1.00 90.88 79 ARG A O 1
ATOM 654 N N . ARG A 1 80 ? 8.573 -3.105 -11.405 1.00 93.31 80 ARG A N 1
ATOM 655 C CA . ARG A 1 80 ? 9.975 -2.768 -11.692 1.00 93.31 80 ARG A CA 1
ATOM 656 C C . ARG A 1 80 ? 10.448 -3.399 -13.000 1.00 93.31 80 ARG A C 1
ATOM 658 O O . ARG A 1 80 ? 10.996 -2.676 -13.829 1.00 93.31 80 ARG A O 1
ATOM 665 N N . LYS A 1 81 ? 10.179 -4.693 -13.210 1.00 93.25 81 LYS A N 1
ATOM 666 C CA . LYS A 1 81 ? 10.515 -5.397 -14.460 1.00 93.25 81 LYS A CA 1
ATOM 667 C C . LYS A 1 81 ? 9.826 -4.756 -15.670 1.00 93.25 81 LYS A C 1
ATOM 669 O O . LYS A 1 81 ? 10.485 -4.403 -16.643 1.00 93.25 81 LYS A O 1
ATOM 674 N N . LEU A 1 82 ? 8.527 -4.462 -15.576 1.00 94.19 82 LEU A N 1
ATOM 675 C CA . LEU A 1 82 ? 7.796 -3.751 -16.638 1.00 94.19 82 LEU A CA 1
ATOM 676 C C . LEU A 1 82 ? 8.356 -2.343 -16.905 1.00 94.19 82 LEU A C 1
ATOM 678 O O . LEU A 1 82 ? 8.421 -1.895 -18.052 1.00 94.19 82 LEU A O 1
ATOM 682 N N . GLY A 1 83 ? 8.790 -1.637 -15.858 1.00 95.25 83 GLY A N 1
ATOM 683 C CA . GLY A 1 83 ? 9.486 -0.358 -15.985 1.00 95.25 83 GLY A CA 1
ATOM 684 C C . GLY A 1 83 ? 10.817 -0.480 -16.734 1.00 95.25 83 GLY A C 1
ATOM 685 O O . GLY A 1 83 ? 11.111 0.355 -17.590 1.00 95.25 83 GLY A O 1
ATOM 686 N N . GLN A 1 84 ? 11.590 -1.535 -16.461 1.00 95.62 84 GLN A N 1
ATOM 687 C CA . GLN A 1 84 ? 12.832 -1.839 -17.178 1.00 95.62 84 GLN A CA 1
ATOM 688 C C . GLN A 1 84 ? 12.565 -2.103 -18.661 1.00 95.62 84 GLN A C 1
ATOM 690 O O . GLN A 1 84 ? 13.176 -1.445 -19.500 1.00 95.62 84 GLN A O 1
ATOM 695 N N . VAL A 1 85 ? 11.590 -2.956 -18.989 1.00 96.31 85 VAL A N 1
ATOM 696 C CA . VAL A 1 85 ? 11.170 -3.221 -20.379 1.00 96.31 85 VAL A CA 1
ATOM 697 C C . VAL A 1 85 ? 10.799 -1.919 -21.089 1.00 96.31 85 VAL A C 1
ATOM 699 O O . VAL A 1 85 ? 11.292 -1.627 -22.177 1.00 96.31 85 VAL A O 1
ATOM 702 N N . LYS A 1 86 ? 9.987 -1.069 -20.450 1.00 96.81 86 LYS A N 1
ATOM 703 C CA . LYS A 1 86 ? 9.591 0.227 -21.021 1.00 96.81 86 LYS A CA 1
ATOM 704 C C . LYS A 1 86 ? 10.791 1.135 -21.308 1.00 96.81 86 LYS A C 1
ATOM 706 O O . LYS A 1 86 ? 10.772 1.859 -22.304 1.00 96.81 86 LYS A O 1
ATOM 711 N N . ASN A 1 87 ? 11.813 1.120 -20.455 1.00 96.81 87 ASN A N 1
ATOM 712 C CA . ASN A 1 87 ? 13.036 1.894 -20.666 1.00 96.81 87 ASN A CA 1
ATOM 713 C C . ASN A 1 87 ? 13.885 1.316 -21.803 1.00 96.81 87 ASN A C 1
ATOM 715 O O . ASN A 1 87 ? 14.293 2.075 -22.677 1.00 96.81 87 ASN A O 1
ATOM 719 N N . LEU A 1 88 ? 14.055 -0.006 -21.869 1.00 96.75 88 LEU A N 1
ATOM 720 C CA . LEU A 1 88 ? 14.777 -0.675 -22.956 1.00 96.75 88 LEU A CA 1
ATOM 721 C C . LEU A 1 88 ? 14.139 -0.400 -24.322 1.00 96.75 88 LEU A C 1
ATOM 723 O O . LEU A 1 88 ? 14.833 -0.047 -25.272 1.00 96.75 88 LEU A O 1
ATOM 727 N N . LEU A 1 89 ? 12.806 -0.438 -24.407 1.00 96.19 89 LEU A N 1
ATOM 728 C CA . LEU A 1 89 ? 12.078 -0.087 -25.630 1.00 96.19 89 LEU A CA 1
ATOM 729 C C . LEU A 1 89 ? 12.247 1.390 -26.020 1.00 96.19 89 LEU A C 1
ATOM 731 O O . LEU A 1 89 ? 12.276 1.721 -27.207 1.00 96.19 89 LEU A O 1
ATOM 735 N N . ARG A 1 90 ? 12.352 2.301 -25.044 1.00 96.44 90 ARG A N 1
ATOM 736 C CA . ARG A 1 90 ? 12.643 3.722 -25.306 1.00 96.44 90 ARG A CA 1
ATOM 737 C C . ARG A 1 90 ? 14.065 3.916 -25.817 1.00 96.44 90 ARG A C 1
ATOM 739 O O . ARG A 1 90 ? 14.254 4.665 -26.770 1.00 96.44 90 ARG A O 1
ATOM 746 N N . GLU A 1 91 ? 15.031 3.240 -25.207 1.00 95.69 91 GLU A N 1
ATOM 747 C CA . GLU A 1 91 ? 16.428 3.263 -25.641 1.00 95.69 91 GLU A CA 1
ATOM 748 C C . GLU A 1 91 ? 16.567 2.705 -27.056 1.00 95.69 91 GLU A C 1
ATOM 750 O O . GLU A 1 91 ? 17.173 3.363 -27.895 1.00 95.69 91 GLU A O 1
ATOM 755 N N . TYR A 1 92 ? 15.918 1.576 -27.359 1.00 96.25 92 TYR A N 1
ATOM 756 C CA . TYR A 1 92 ? 15.860 1.020 -28.711 1.00 96.25 92 TYR A CA 1
ATOM 757 C C . TYR A 1 92 ? 15.315 2.028 -29.726 1.00 96.25 92 TYR A C 1
ATOM 759 O O . TYR A 1 92 ? 15.921 2.244 -30.770 1.00 96.25 92 TYR A O 1
ATOM 767 N N . ARG A 1 93 ? 14.195 2.699 -29.422 1.00 95.25 93 ARG A N 1
ATOM 768 C CA . ARG A 1 93 ? 13.629 3.720 -30.323 1.00 95.25 93 ARG A CA 1
ATOM 769 C C . ARG A 1 93 ? 14.586 4.882 -30.591 1.00 95.25 93 ARG A C 1
ATOM 771 O O . ARG A 1 93 ? 14.472 5.509 -31.638 1.00 95.25 93 ARG A O 1
ATOM 778 N N . ALA A 1 94 ? 15.479 5.188 -29.652 1.00 95.25 94 ALA A N 1
ATOM 779 C CA . ALA A 1 94 ? 16.450 6.266 -29.789 1.00 95.25 94 ALA A CA 1
ATOM 780 C C . ALA A 1 94 ? 17.738 5.827 -30.507 1.00 95.25 94 ALA A C 1
ATOM 782 O O . ALA A 1 94 ? 18.294 6.611 -31.271 1.00 95.25 94 ALA A O 1
ATOM 783 N N . SER A 1 95 ? 18.223 4.606 -30.261 1.00 95.94 95 SER A N 1
ATOM 784 C CA . SER A 1 95 ? 19.522 4.131 -30.759 1.00 95.94 95 SER A CA 1
ATOM 785 C C . SER A 1 95 ? 19.441 3.179 -31.956 1.00 95.94 95 SER A C 1
ATOM 787 O O . SER A 1 95 ? 20.422 3.042 -32.682 1.00 95.94 95 SER A O 1
ATOM 789 N N . GLY A 1 96 ? 18.314 2.490 -32.145 1.00 93.19 96 GLY A N 1
ATOM 790 C CA . GLY A 1 96 ? 18.168 1.369 -33.079 1.00 93.19 96 GLY A CA 1
ATOM 791 C C . GLY A 1 96 ? 18.914 0.092 -32.662 1.00 93.19 96 GLY A C 1
ATOM 792 O O . GLY A 1 96 ? 18.953 -0.857 -33.441 1.00 93.19 96 GLY A O 1
ATOM 793 N N . ASP A 1 97 ? 19.509 0.048 -31.464 1.00 94.62 97 ASP A N 1
ATOM 794 C CA . ASP A 1 97 ? 20.314 -1.085 -30.986 1.00 94.62 97 ASP A CA 1
ATOM 795 C C . ASP A 1 97 ? 19.432 -2.294 -30.650 1.00 94.62 97 ASP A C 1
ATOM 797 O O . ASP A 1 97 ? 18.774 -2.327 -29.607 1.00 94.62 97 ASP A O 1
ATOM 801 N N . SER A 1 98 ? 19.435 -3.301 -31.526 1.00 93.00 98 SER A N 1
ATOM 802 C CA . SER A 1 98 ? 18.620 -4.509 -31.375 1.00 93.00 98 SER A CA 1
ATOM 803 C C . SER A 1 98 ? 18.905 -5.277 -30.083 1.00 93.00 98 SER A C 1
ATOM 805 O O . SER A 1 98 ? 17.991 -5.911 -29.570 1.00 93.00 98 SER A O 1
ATOM 807 N N . LYS A 1 99 ? 20.091 -5.133 -29.471 1.00 94.44 99 LYS A N 1
ATOM 808 C CA . LYS A 1 99 ? 20.399 -5.760 -28.170 1.00 94.44 99 LYS A CA 1
ATOM 809 C C . LYS A 1 99 ? 19.450 -5.319 -27.056 1.00 94.44 99 LYS A C 1
ATOM 811 O O . LYS A 1 99 ? 19.273 -6.022 -26.066 1.00 94.44 99 LYS A O 1
ATOM 816 N N . LYS A 1 100 ? 18.851 -4.131 -27.185 1.00 94.12 100 LYS A N 1
ATOM 817 C CA . LYS A 1 100 ? 17.846 -3.621 -26.243 1.00 94.12 100 LYS A CA 1
ATOM 818 C C . LYS A 1 100 ? 16.512 -4.349 -26.373 1.00 94.12 100 LYS A C 1
ATOM 820 O O . LYS A 1 100 ? 15.798 -4.433 -25.379 1.00 94.12 100 LYS A O 1
ATOM 825 N N . LEU A 1 101 ? 16.184 -4.855 -27.565 1.00 93.94 101 LEU A N 1
ATOM 826 C CA . LEU A 1 101 ? 15.026 -5.722 -27.771 1.00 93.94 101 LEU A CA 1
ATOM 827 C C . LEU A 1 101 ? 15.287 -7.097 -27.162 1.00 93.94 101 LEU A C 1
ATOM 829 O O . LEU A 1 101 ? 14.473 -7.530 -26.357 1.00 93.94 101 LEU A O 1
ATOM 833 N N . ASP A 1 102 ? 16.452 -7.692 -27.435 1.00 95.31 102 ASP A N 1
ATOM 834 C CA . ASP A 1 102 ? 16.837 -8.996 -26.874 1.00 95.31 102 ASP A CA 1
ATOM 835 C C . ASP A 1 102 ? 16.760 -8.980 -25.333 1.00 95.31 102 ASP A C 1
ATOM 837 O O . ASP A 1 102 ? 16.158 -9.850 -24.710 1.00 95.31 102 ASP A O 1
ATOM 841 N N . LEU A 1 103 ? 17.289 -7.924 -24.700 1.00 94.62 103 LEU A N 1
ATOM 842 C CA . LEU A 1 103 ? 17.227 -7.760 -23.245 1.00 94.62 103 LEU A CA 1
ATOM 843 C C . LEU A 1 103 ? 15.800 -7.486 -22.733 1.00 94.62 103 LEU A C 1
ATOM 845 O O . LEU A 1 103 ? 15.468 -7.830 -21.600 1.00 94.62 103 LEU A O 1
ATOM 849 N N . ALA A 1 104 ? 14.949 -6.833 -23.528 1.00 94.62 104 ALA A N 1
ATOM 850 C CA . ALA A 1 104 ? 13.555 -6.609 -23.153 1.00 94.62 104 ALA A CA 1
ATOM 851 C C . ALA A 1 104 ? 12.752 -7.917 -23.184 1.00 94.62 104 ALA A C 1
ATOM 853 O O . ALA A 1 104 ? 11.928 -8.124 -22.294 1.00 94.62 104 ALA A O 1
ATOM 854 N N . GLU A 1 105 ? 13.014 -8.784 -24.164 1.00 93.94 105 GLU A N 1
ATOM 855 C CA . GLU A 1 105 ? 12.448 -10.134 -24.250 1.00 93.94 105 GLU A CA 1
ATOM 856 C C . GLU A 1 105 ? 12.903 -10.991 -23.063 1.00 93.94 105 GLU A C 1
ATOM 858 O O . GLU A 1 105 ? 12.053 -11.512 -22.349 1.00 93.94 105 GLU A O 1
ATOM 863 N N . GLU A 1 106 ? 14.199 -11.001 -22.731 1.00 94.00 106 GLU A N 1
ATOM 864 C CA . GLU A 1 106 ? 14.722 -11.736 -21.566 1.00 94.00 106 GLU A CA 1
ATOM 865 C C . GLU A 1 106 ? 14.055 -11.301 -20.244 1.00 94.00 106 GLU A C 1
ATOM 867 O O . GLU A 1 106 ? 13.667 -12.124 -19.407 1.00 94.00 106 GLU A O 1
ATOM 872 N N . VAL A 1 107 ? 13.871 -9.989 -20.041 1.00 93.44 107 VAL A N 1
ATOM 873 C CA . VAL A 1 107 ? 13.190 -9.479 -18.842 1.00 93.44 107 VAL A CA 1
ATOM 874 C C . VAL A 1 107 ? 11.716 -9.893 -18.825 1.00 93.44 107 VAL A C 1
ATOM 876 O O . VAL A 1 107 ? 11.200 -10.206 -17.746 1.00 93.44 107 VAL A O 1
ATOM 879 N N . LEU A 1 108 ? 11.039 -9.900 -19.978 1.00 92.25 108 LEU A N 1
ATOM 880 C CA . LEU A 1 108 ? 9.651 -10.354 -20.098 1.00 92.25 108 LEU A CA 1
ATOM 881 C C . LEU A 1 108 ? 9.514 -11.852 -19.822 1.00 92.25 108 LEU A C 1
ATOM 883 O O . LEU A 1 108 ? 8.623 -12.221 -19.059 1.00 92.25 108 LEU A O 1
ATOM 887 N N . ASP A 1 109 ? 10.410 -12.682 -20.349 1.00 91.88 109 ASP A N 1
ATOM 888 C CA . ASP A 1 109 ? 10.412 -14.128 -20.112 1.00 91.88 109 ASP A CA 1
ATOM 889 C C . ASP A 1 109 ? 10.572 -14.428 -18.618 1.00 91.88 109 ASP A C 1
ATOM 891 O O . ASP A 1 109 ? 9.773 -15.158 -18.036 1.00 91.88 109 ASP A O 1
ATOM 895 N N . SER A 1 110 ? 11.469 -13.708 -17.933 1.00 88.19 110 SER A N 1
ATOM 896 C CA . SER A 1 110 ? 11.624 -13.821 -16.475 1.00 88.19 110 SER A CA 1
ATOM 897 C C . SER A 1 110 ? 10.388 -13.393 -15.661 1.00 88.19 110 SER A C 1
ATOM 899 O O . SER A 1 110 ? 10.393 -13.501 -14.433 1.00 88.19 110 SER A O 1
ATOM 901 N N . CYS A 1 111 ? 9.380 -12.767 -16.282 1.00 81.12 111 CYS A N 1
ATOM 902 C CA . CYS A 1 111 ? 8.109 -12.428 -15.633 1.00 81.12 111 CYS A CA 1
ATOM 903 C C . CYS A 1 111 ? 7.051 -13.529 -15.777 1.00 81.12 111 CYS A C 1
ATOM 905 O O . CYS A 1 111 ? 6.028 -13.438 -15.094 1.00 81.12 111 CYS A O 1
ATOM 907 N N . LEU A 1 112 ? 7.247 -14.461 -16.713 1.00 75.44 112 LEU A N 1
ATOM 908 C CA . LEU A 1 112 ? 6.319 -15.547 -17.033 1.00 75.44 112 LEU A CA 1
ATOM 909 C C . LEU A 1 112 ? 6.687 -16.861 -16.331 1.00 75.44 112 LEU A C 1
ATOM 911 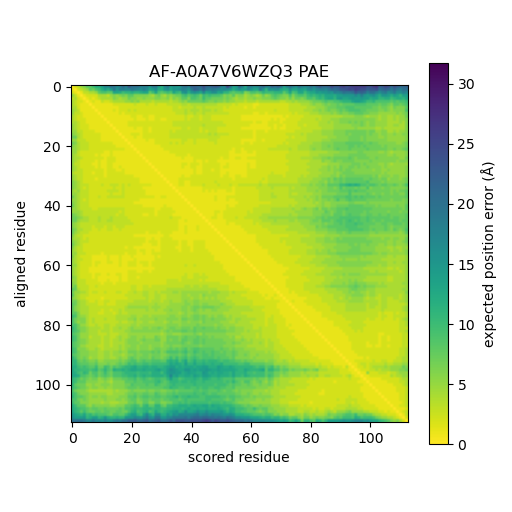O O . LEU A 1 112 ? 5.800 -17.696 -16.154 1.00 75.44 112 LEU A O 1
ATOM 915 N N . ASP A 1 113 ? 7.949 -16.999 -15.921 1.00 61.78 113 ASP A N 1
ATOM 916 C CA . ASP A 1 113 ? 8.444 -18.029 -14.997 1.00 61.78 113 ASP A CA 1
ATOM 917 C C . ASP A 1 113 ? 8.085 -17.718 -13.532 1.00 61.78 113 ASP A C 1
ATOM 919 O O . ASP A 1 113 ? 7.715 -18.670 -12.803 1.00 61.78 113 ASP A O 1
#

Secondary structure (DSSP, 8-state):
-HHHHHHHHHHHHHHGGGS-HHHHHHHHHHHTS---HHHHHHHTTS-HHHHHHHHHHHHHHHHHHHHHH-HHHHHHHHHHHHHHHHHHHHHHHHH--THHHHHHHHHHHTTT-

Nearest PDB structures (foldseek):
  1s7o-assembly1_C  TM=7.679E-01  e=2.896E-05  Streptococcus pyogenes serotype M3
  1xsv-assembly1_B  TM=7.650E-01  e=6.387E-05  Staphylococcus aureus
  8z6g-assembly1_B  TM=7.884E-01  e=4.810E-01  Pseudomonas aeruginosa
  8z6g-assembly3_F  TM=7.832E-01  e=4.810E-01  Pseudomonas aeruginosa
  6in7-assembly1_B  TM=7.910E-01  e=1.061E+00  Pseudomonas aeruginosa PAO1

Sequence (113 aa):
MLEKVDRIGSLFELYGELLTPRQKELTVYYYFDDLSLAEIAEELGISRQAVFFGLKRAEEVLESYEEKLGLYGEYSARRRKLGQVKNLLREYRASGDSKKLDLAEEVLDSCLD

Radius of gyration: 20.24 Å; Cα contacts (8 Å, |Δi|>4): 85; chains: 1; bounding box: 39×33×55 Å

pLDDT: mean 93.83, std 7.05, range [55.0, 98.31]

Mean predicted aligned error: 4.54 Å